Protein AF-A0A8I1UVB6-F1 (afdb_monomer)

Nearest PDB structures (foldseek):
  6sd6-assembly1_C  TM=7.013E-01  e=4.672E-01  Shigella sonnei
  5ecw-assembly1_A  TM=7.467E-01  e=6.398E-01  Shigella flexneri
  7egg-assembly1_F  TM=3.612E-01  e=3.284E+00  Homo sapiens
  7egb-assembly1_F  TM=3.612E-01  e=7.923E+00  Homo sapiens

Sequence (73 aa):
MILVDSDVLIAHLRGIEVAQFLRRYRRSHSGIGLGDYLIAATADTEGVELATLNVKHFPMFEGLQAPFALPAD

Mean predicted aligned error: 8.19 Å

Secondary structure (DSSP, 8-state):
-----HHHHHHHTTTHHHHHHHHHHTTT-TT--HHHHHHHHHHHHHT-PPP-S-GGG-TTSTT---SSPPPP-

Foldseek 3Di:
DPPDDLVVLCVPVVCPLLVVQCVVPCVVQVPADSSLSSLQSSCVVVVHDDADPPVVNCVVDPPDDHPDDDDDD

pLDDT: mean 75.68, std 16.03, range [31.95, 93.0]

Structure (mmCIF, N/CA/C/O backbone):
data_AF-A0A8I1UVB6-F1
#
_entry.id   AF-A0A8I1UVB6-F1
#
loop_
_atom_site.group_PDB
_atom_site.id
_atom_site.type_symbol
_atom_site.label_atom_id
_atom_site.label_alt_id
_atom_site.label_comp_id
_atom_site.label_asym_id
_atom_site.label_entity_id
_atom_site.label_seq_id
_atom_site.pdbx_PDB_ins_code
_atom_site.Cartn_x
_atom_site.Cartn_y
_atom_site.Cartn_z
_atom_site.occupancy
_atom_site.B_iso_or_equiv
_atom_site.auth_seq_id
_atom_site.auth_comp_id
_atom_site.auth_asym_id
_atom_site.auth_atom_id
_atom_site.pdbx_PDB_model_num
ATOM 1 N N . MET A 1 1 ? -7.894 -13.020 9.615 1.00 33.50 1 MET A N 1
ATOM 2 C CA . MET A 1 1 ? -6.593 -12.381 9.338 1.00 33.50 1 MET A CA 1
ATOM 3 C C . MET A 1 1 ? -5.840 -13.297 8.391 1.00 33.50 1 MET A C 1
ATOM 5 O O . MET A 1 1 ? -5.206 -14.239 8.844 1.00 33.50 1 MET A O 1
ATOM 9 N N . ILE A 1 2 ? -6.049 -13.132 7.084 1.00 31.95 2 ILE A N 1
ATOM 10 C CA . ILE A 1 2 ? -5.331 -13.929 6.087 1.00 31.95 2 ILE A CA 1
ATOM 11 C C . ILE A 1 2 ? -3.991 -13.224 5.900 1.00 31.95 2 ILE A C 1
ATOM 13 O O . ILE A 1 2 ? -3.939 -12.120 5.369 1.00 31.95 2 ILE A O 1
ATOM 17 N N . LEU A 1 3 ? -2.931 -13.828 6.429 1.00 35.84 3 LEU A N 1
ATOM 18 C CA . LEU A 1 3 ? -1.562 -13.418 6.157 1.00 35.84 3 LEU A CA 1
ATOM 19 C C . LEU A 1 3 ? -1.254 -13.884 4.726 1.00 35.84 3 LEU A C 1
ATOM 21 O O . LEU A 1 3 ? -0.845 -15.024 4.522 1.00 35.84 3 LEU A O 1
ATOM 25 N N . VAL A 1 4 ? -1.578 -13.059 3.729 1.00 41.19 4 VAL A N 1
ATOM 26 C CA . VAL A 1 4 ? -1.183 -13.339 2.344 1.00 41.19 4 VAL A CA 1
ATOM 27 C C . VAL A 1 4 ? 0.265 -12.888 2.205 1.00 41.19 4 VAL A C 1
ATOM 29 O O . VAL A 1 4 ? 0.560 -11.700 2.317 1.00 41.19 4 VAL A O 1
ATOM 32 N N . ASP A 1 5 ? 1.166 -13.852 2.038 1.00 50.25 5 ASP A N 1
ATOM 33 C CA . ASP A 1 5 ? 2.587 -13.598 1.819 1.00 50.25 5 ASP A CA 1
ATOM 34 C C . ASP A 1 5 ? 2.792 -12.799 0.518 1.00 50.25 5 ASP A C 1
ATOM 36 O O . ASP A 1 5 ? 2.121 -13.044 -0.492 1.00 50.25 5 ASP A O 1
ATOM 40 N N . SER A 1 6 ? 3.724 -11.844 0.538 1.00 43.22 6 SER A N 1
ATOM 41 C CA . SER A 1 6 ? 3.996 -10.928 -0.583 1.00 43.22 6 SER A CA 1
ATOM 42 C C . SER A 1 6 ? 4.407 -11.697 -1.843 1.00 43.22 6 SER A C 1
ATOM 44 O O . SER A 1 6 ? 4.118 -11.276 -2.965 1.00 43.22 6 SER A O 1
ATOM 46 N N . ASP A 1 7 ? 5.023 -12.863 -1.656 1.00 44.50 7 ASP A N 1
ATOM 47 C CA . ASP A 1 7 ? 5.540 -13.706 -2.732 1.00 44.50 7 ASP A CA 1
ATOM 48 C C . ASP A 1 7 ? 4.425 -14.375 -3.553 1.00 44.50 7 ASP A C 1
ATOM 50 O O . ASP A 1 7 ? 4.564 -14.557 -4.766 1.00 44.50 7 ASP A O 1
ATOM 54 N N . VAL A 1 8 ? 3.277 -14.674 -2.933 1.00 47.12 8 VAL A N 1
ATOM 55 C CA . VAL A 1 8 ? 2.104 -15.231 -3.635 1.00 47.12 8 VAL A CA 1
ATOM 56 C C . VAL A 1 8 ? 1.396 -14.143 -4.462 1.00 47.12 8 VAL A C 1
ATOM 58 O O . VAL A 1 8 ? 0.845 -14.429 -5.527 1.00 47.12 8 VAL A O 1
ATOM 61 N N . LEU A 1 9 ? 1.481 -12.879 -4.030 1.00 51.88 9 LEU A N 1
ATOM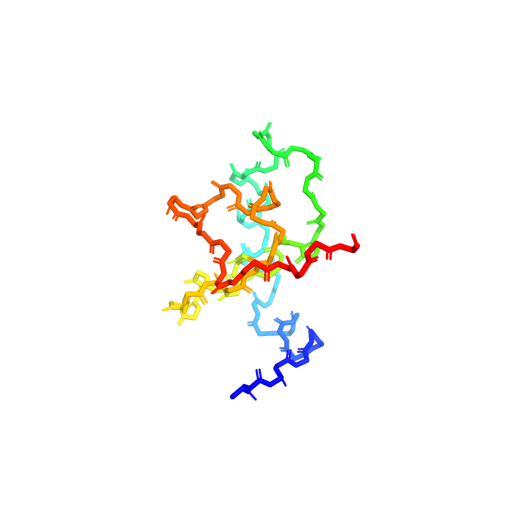 62 C CA . LEU A 1 9 ? 0.851 -11.719 -4.678 1.00 51.88 9 LEU A CA 1
ATOM 63 C C . LEU A 1 9 ? 1.598 -11.237 -5.930 1.00 51.88 9 LEU A C 1
ATOM 65 O O . LEU A 1 9 ? 0.969 -10.845 -6.916 1.00 51.88 9 LEU A O 1
ATOM 69 N N . ILE A 1 10 ? 2.933 -11.332 -5.945 1.00 52.19 10 ILE A N 1
ATOM 70 C CA . ILE A 1 10 ? 3.760 -10.928 -7.100 1.00 52.19 10 ILE A CA 1
ATOM 71 C C . ILE A 1 10 ? 3.480 -11.813 -8.331 1.00 52.19 10 IL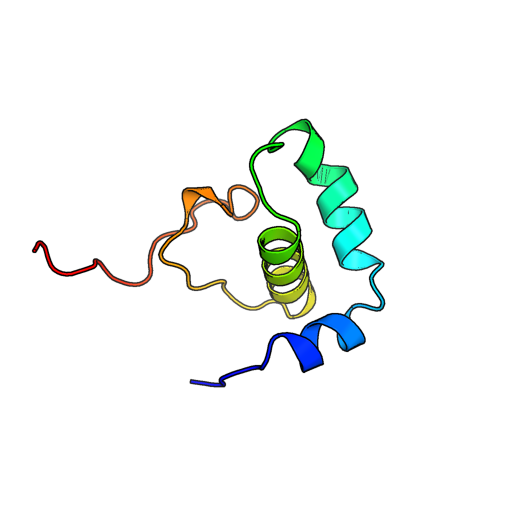E A C 1
ATOM 73 O O . ILE A 1 10 ? 3.511 -11.327 -9.466 1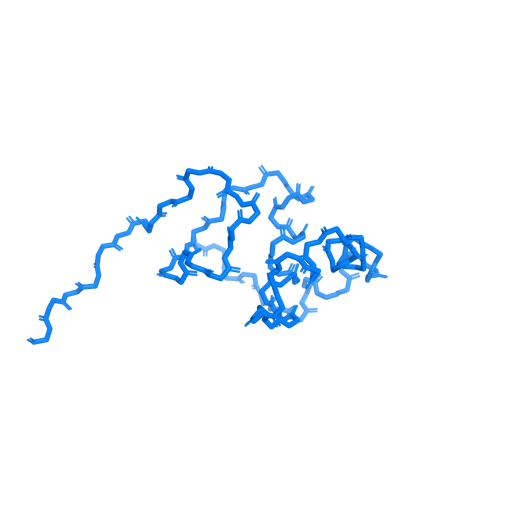.00 52.19 10 ILE A O 1
ATOM 77 N N . ALA A 1 11 ? 3.147 -13.093 -8.133 1.00 49.91 11 ALA A N 1
ATOM 78 C CA . ALA A 1 11 ? 2.836 -14.014 -9.225 1.00 49.91 11 ALA A CA 1
ATOM 79 C C . ALA A 1 11 ? 1.422 -13.817 -9.813 1.00 49.91 11 ALA A C 1
ATOM 81 O O . ALA A 1 11 ? 1.224 -14.050 -11.009 1.00 49.91 11 ALA A O 1
ATOM 82 N N . HIS A 1 12 ? 0.449 -13.370 -9.008 1.00 60.88 12 HIS A N 1
ATOM 83 C CA . HIS A 1 12 ? -0.961 -13.305 -9.414 1.00 60.88 12 HIS A CA 1
ATOM 84 C C . HIS A 1 12 ? -1.245 -12.187 -10.431 1.00 60.88 12 HIS A C 1
ATOM 86 O O . HIS A 1 12 ? -1.909 -12.415 -11.440 1.00 60.88 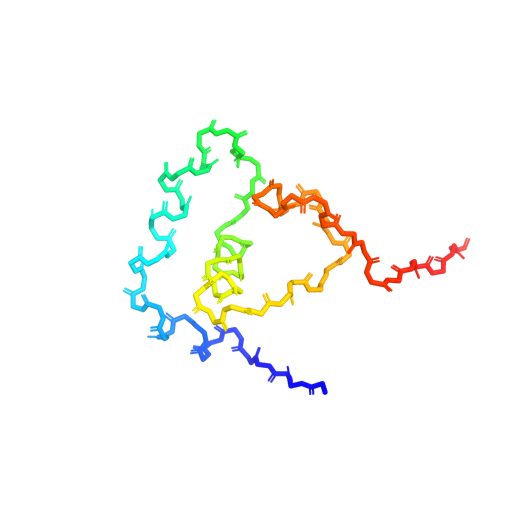12 HIS A O 1
ATOM 92 N N . LEU A 1 13 ? -0.653 -11.002 -10.245 1.00 60.38 13 LEU A N 1
ATOM 93 C CA . LEU A 1 13 ? -0.895 -9.844 -11.122 1.00 60.38 13 LEU A CA 1
ATOM 94 C C . LEU A 1 13 ? -0.174 -9.914 -12.479 1.00 60.38 13 LEU A C 1
ATOM 96 O O . LEU A 1 13 ? -0.329 -9.019 -13.317 1.00 60.38 13 LEU A O 1
ATOM 100 N N . ARG A 1 14 ? 0.694 -10.916 -12.686 1.00 66.06 14 ARG A N 1
ATOM 101 C CA . ARG A 1 14 ? 1.603 -11.027 -13.848 1.00 66.06 14 ARG A CA 1
ATOM 102 C C . ARG A 1 14 ? 2.398 -9.741 -14.164 1.00 66.06 14 ARG A C 1
ATOM 104 O O . ARG A 1 14 ? 2.884 -9.572 -15.278 1.00 66.06 14 ARG A O 1
ATOM 111 N N . GLY A 1 15 ? 2.517 -8.823 -13.200 1.00 63.22 15 GLY A N 1
ATOM 112 C CA . GLY A 1 15 ? 3.174 -7.516 -13.323 1.00 63.22 15 GLY A CA 1
ATOM 113 C C . GLY A 1 15 ? 2.434 -6.444 -14.142 1.00 63.22 15 GLY A C 1
ATOM 114 O O . GLY A 1 15 ? 2.863 -5.290 -14.125 1.00 63.22 15 GLY A O 1
ATOM 115 N N . ILE A 1 16 ? 1.335 -6.768 -14.834 1.00 70.75 16 ILE A N 1
ATOM 116 C CA . ILE A 1 16 ? 0.656 -5.825 -15.744 1.00 70.75 16 ILE A CA 1
ATOM 117 C C . ILE A 1 16 ? -0.110 -4.756 -14.958 1.00 70.75 16 ILE A C 1
ATOM 119 O O . ILE A 1 16 ? 0.069 -3.568 -15.219 1.00 70.75 16 ILE A O 1
ATOM 123 N N . GLU A 1 17 ? -0.909 -5.151 -13.967 1.00 73.06 17 GLU A N 1
ATOM 124 C CA . GLU A 1 17 ? -1.696 -4.205 -13.157 1.00 73.06 17 GLU A CA 1
ATOM 125 C C . GLU A 1 17 ? -0.803 -3.248 -12.361 1.00 73.06 17 GLU A C 1
ATOM 127 O O . GLU A 1 17 ? -1.012 -2.037 -12.328 1.00 73.06 17 GLU A O 1
ATOM 132 N N . VAL A 1 18 ? 0.304 -3.767 -11.834 1.00 71.31 18 VAL A N 1
ATOM 133 C CA . VAL A 1 18 ? 1.337 -2.982 -11.145 1.00 71.31 18 VAL A CA 1
ATOM 134 C C . VAL A 1 18 ? 1.946 -1.941 -12.084 1.00 71.31 18 VAL A C 1
ATOM 136 O O . VAL A 1 18 ? 2.128 -0.783 -11.705 1.00 71.31 18 VAL A O 1
ATOM 139 N N . ALA A 1 19 ? 2.240 -2.322 -13.332 1.00 69.81 19 ALA A N 1
ATOM 140 C CA . ALA A 1 19 ? 2.763 -1.406 -14.339 1.00 69.81 19 ALA A CA 1
ATOM 141 C C . ALA A 1 19 ? 1.741 -0.321 -14.721 1.00 69.81 19 ALA A C 1
ATOM 143 O O . ALA A 1 19 ? 2.129 0.836 -14.921 1.00 69.81 19 ALA A O 1
ATOM 144 N N . GLN A 1 20 ? 0.448 -0.654 -14.780 1.00 77.25 20 GLN A N 1
ATOM 145 C CA . GLN A 1 20 ? -0.625 0.320 -15.000 1.00 77.25 20 GLN A CA 1
ATOM 146 C C . GLN A 1 20 ? -0.732 1.310 -13.835 1.00 77.25 20 GLN A C 1
ATOM 148 O O . GLN A 1 20 ? -0.765 2.523 -14.070 1.00 77.25 20 GLN A O 1
ATOM 153 N N . PHE A 1 21 ? -0.690 0.819 -12.596 1.00 75.94 21 PHE A N 1
ATOM 154 C CA . PHE A 1 21 ? -0.681 1.647 -11.389 1.00 75.94 21 PHE A CA 1
ATOM 155 C C . PHE A 1 21 ? 0.526 2.586 -11.351 1.00 75.94 21 PHE A C 1
ATOM 157 O O . PHE A 1 21 ? 0.373 3.802 -11.205 1.00 75.94 21 PHE A O 1
ATOM 164 N N . LEU A 1 22 ? 1.727 2.054 -11.585 1.00 72.56 22 LEU A N 1
ATOM 165 C CA . LEU A 1 22 ? 2.947 2.851 -11.703 1.00 72.56 22 LEU A CA 1
ATOM 166 C C . LEU A 1 22 ? 2.804 3.918 -12.790 1.00 72.56 22 LEU A C 1
ATOM 168 O O . LEU A 1 22 ? 3.093 5.088 -12.550 1.00 72.56 22 LEU A O 1
ATOM 172 N N . ARG A 1 23 ? 2.325 3.562 -13.985 1.00 75.88 23 ARG A N 1
ATOM 173 C CA . ARG A 1 23 ? 2.132 4.526 -15.077 1.00 75.88 23 ARG A CA 1
ATOM 174 C C . ARG A 1 23 ? 1.132 5.626 -14.705 1.00 75.88 23 ARG A C 1
ATOM 176 O O . ARG A 1 23 ? 1.345 6.777 -15.088 1.00 75.88 23 ARG A O 1
ATOM 183 N N . ARG A 1 24 ? 0.063 5.283 -13.984 1.00 80.06 24 ARG A N 1
ATOM 184 C CA . ARG A 1 24 ? -1.015 6.208 -13.613 1.00 80.06 24 ARG A CA 1
ATOM 185 C C . ARG A 1 24 ? -0.616 7.164 -12.489 1.00 80.06 24 ARG A C 1
ATOM 187 O O . ARG A 1 24 ? -0.952 8.342 -12.568 1.00 80.06 24 ARG A O 1
ATOM 194 N N . TYR A 1 25 ? 0.122 6.690 -11.487 1.00 77.56 25 TYR A N 1
ATOM 195 C CA . TYR A 1 25 ? 0.311 7.429 -10.233 1.00 77.56 25 TYR A CA 1
ATOM 196 C C . TYR A 1 25 ? 1.757 7.853 -9.948 1.00 77.56 25 TYR A C 1
ATOM 198 O O . TYR A 1 25 ? 1.960 8.812 -9.206 1.00 77.56 25 TYR A O 1
ATOM 206 N N . ARG A 1 26 ? 2.772 7.243 -10.578 1.00 73.31 26 ARG A N 1
ATOM 207 C CA . ARG A 1 26 ? 4.191 7.561 -10.303 1.00 73.31 26 ARG A CA 1
ATOM 208 C C . ARG A 1 26 ? 4.564 9.010 -10.597 1.00 73.31 26 ARG A C 1
ATOM 210 O O . ARG A 1 26 ? 5.456 9.549 -9.952 1.00 73.31 26 ARG A O 1
ATOM 217 N N . ARG A 1 27 ? 3.900 9.646 -11.569 1.00 69.25 27 ARG A N 1
ATOM 218 C CA . ARG A 1 27 ? 4.144 11.058 -11.910 1.00 69.25 27 ARG A CA 1
ATOM 219 C C . ARG A 1 27 ? 3.630 12.026 -10.847 1.00 69.25 27 ARG A C 1
ATOM 221 O O . ARG A 1 27 ? 4.259 13.054 -10.642 1.00 69.25 27 ARG A O 1
ATOM 228 N N . SER A 1 28 ? 2.518 11.706 -10.192 1.00 70.00 28 SER A N 1
ATOM 229 C CA . SER A 1 28 ? 1.932 12.520 -9.122 1.00 70.00 28 SER A CA 1
ATOM 230 C C . SER A 1 28 ? 2.432 12.127 -7.729 1.00 70.00 28 SER A C 1
ATOM 232 O O . SER A 1 28 ? 2.323 12.924 -6.805 1.00 70.00 28 SER A O 1
ATOM 234 N N . HIS A 1 29 ? 3.025 10.936 -7.581 1.00 68.81 29 HIS A N 1
AT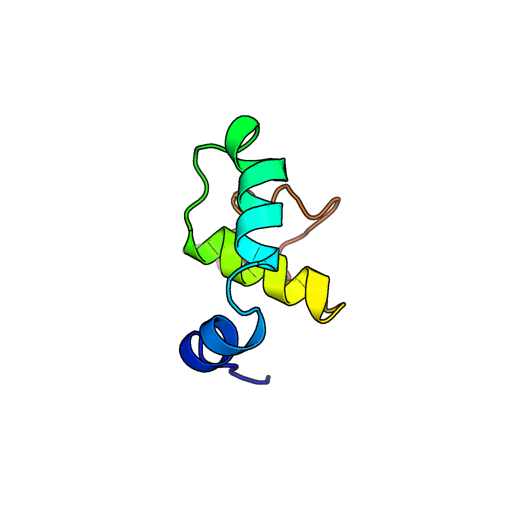OM 235 C CA . HIS A 1 29 ? 3.416 10.373 -6.288 1.00 68.81 29 HIS A CA 1
ATOM 236 C C . HIS A 1 29 ? 4.773 9.655 -6.365 1.00 68.81 29 HIS A C 1
ATOM 238 O O . HIS A 1 29 ? 4.903 8.449 -6.138 1.00 68.81 29 HIS A O 1
ATOM 244 N N . SER A 1 30 ? 5.813 10.414 -6.715 1.00 61.12 30 SER A N 1
ATOM 245 C CA . SER A 1 30 ? 7.165 9.895 -6.967 1.00 61.12 30 SER A CA 1
ATOM 246 C C . SER A 1 30 ? 7.902 9.375 -5.724 1.00 61.12 30 SER A C 1
ATOM 248 O O . SER A 1 30 ? 8.944 8.746 -5.875 1.00 61.12 30 SER A O 1
ATOM 250 N N . GLY A 1 31 ? 7.392 9.640 -4.515 1.00 69.38 31 GLY A N 1
ATOM 251 C CA . GLY A 1 31 ? 7.970 9.178 -3.245 1.00 69.38 31 GLY A CA 1
ATOM 252 C C . GLY A 1 31 ? 7.511 7.788 -2.788 1.00 69.38 31 GLY A C 1
ATOM 253 O O . GLY A 1 31 ? 7.953 7.331 -1.740 1.00 69.38 31 GLY A O 1
ATOM 254 N N . ILE A 1 32 ? 6.624 7.133 -3.542 1.00 79.62 32 ILE A N 1
ATOM 255 C CA . ILE A 1 32 ? 6.051 5.823 -3.202 1.00 79.62 32 ILE A CA 1
ATOM 256 C C . ILE A 1 32 ? 6.935 4.698 -3.758 1.00 79.62 32 ILE A C 1
ATOM 258 O O . ILE A 1 32 ? 7.377 4.760 -4.913 1.00 79.62 32 ILE A O 1
ATOM 262 N N . GLY A 1 33 ? 7.191 3.668 -2.947 1.00 80.06 33 GLY A N 1
ATOM 263 C CA . GLY A 1 33 ? 8.015 2.524 -3.329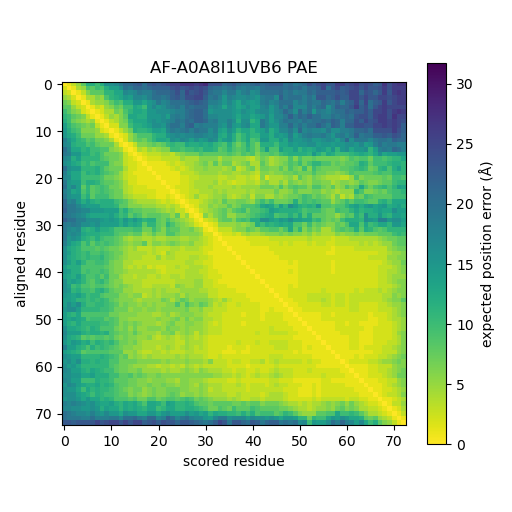 1.00 80.06 33 GLY A CA 1
ATOM 264 C C . GLY A 1 33 ? 7.274 1.530 -4.227 1.00 80.06 33 GLY A C 1
ATOM 265 O O . GLY A 1 33 ? 6.049 1.481 -4.268 1.00 80.06 33 GLY A O 1
ATOM 266 N N . LEU A 1 34 ? 8.020 0.678 -4.938 1.00 80.00 34 LEU A N 1
ATOM 267 C CA . LEU A 1 34 ? 7.431 -0.378 -5.776 1.00 80.00 34 LEU A CA 1
ATOM 268 C C . LEU A 1 34 ? 6.522 -1.329 -4.973 1.00 80.00 34 LEU A C 1
ATOM 270 O O . LEU A 1 34 ? 5.488 -1.749 -5.482 1.00 80.00 34 LEU A O 1
ATOM 274 N N . GLY A 1 35 ? 6.893 -1.638 -3.726 1.00 81.44 35 GLY A N 1
ATOM 275 C CA . GLY A 1 35 ? 6.099 -2.486 -2.830 1.00 81.44 35 GLY A CA 1
ATOM 276 C C . GLY A 1 35 ? 4.716 -1.910 -2.526 1.00 81.44 35 GLY A C 1
ATOM 277 O O . GLY A 1 35 ? 3.727 -2.631 -2.584 1.00 81.44 35 GLY A O 1
ATOM 278 N N . ASP A 1 36 ? 4.619 -0.601 -2.298 1.00 84.88 36 ASP A N 1
ATOM 279 C CA . ASP A 1 36 ? 3.331 0.056 -2.058 1.00 84.88 36 ASP A CA 1
ATOM 280 C C . ASP A 1 36 ? 2.438 -0.013 -3.313 1.00 84.88 36 ASP A C 1
ATOM 282 O O . ASP A 1 36 ? 1.244 -0.291 -3.221 1.00 84.88 36 ASP A O 1
ATOM 286 N N . TYR A 1 37 ? 3.015 0.147 -4.513 1.00 83.12 37 TYR A N 1
ATOM 287 C CA . TYR A 1 37 ? 2.269 -0.022 -5.767 1.00 83.12 37 TYR A CA 1
ATOM 288 C C . TYR A 1 37 ? 1.778 -1.457 -5.985 1.00 83.12 37 TYR A C 1
ATOM 290 O O . TYR A 1 37 ? 0.684 -1.643 -6.513 1.00 83.12 37 TYR A O 1
ATOM 298 N N . LEU A 1 38 ? 2.562 -2.459 -5.580 1.00 84.56 38 LEU A N 1
ATOM 299 C CA . LEU A 1 38 ? 2.162 -3.869 -5.629 1.00 84.56 38 LEU A CA 1
ATOM 300 C C . LEU A 1 38 ? 0.963 -4.142 -4.716 1.00 84.56 38 LEU A C 1
ATOM 302 O O . LEU A 1 38 ? -0.015 -4.756 -5.146 1.00 84.56 38 LEU A O 1
ATOM 306 N N . ILE A 1 39 ? 1.018 -3.643 -3.480 1.00 85.25 39 ILE A N 1
ATOM 307 C CA . ILE A 1 39 ? -0.066 -3.774 -2.500 1.00 85.25 39 ILE A CA 1
ATOM 308 C C . ILE A 1 39 ? -1.330 -3.070 -3.008 1.00 85.25 39 ILE A C 1
ATOM 310 O O . ILE A 1 39 ? -2.409 -3.658 -2.992 1.00 85.25 39 ILE A O 1
ATOM 314 N N . ALA A 1 40 ? -1.195 -1.840 -3.513 1.00 86.25 40 ALA A N 1
ATOM 315 C CA . ALA A 1 40 ? -2.321 -1.070 -4.031 1.00 86.25 40 ALA A CA 1
ATOM 316 C C . ALA A 1 40 ? -2.989 -1.748 -5.236 1.00 86.25 40 ALA A C 1
ATOM 318 O O . ALA A 1 40 ? -4.203 -1.923 -5.240 1.00 86.25 40 ALA A O 1
ATOM 319 N N . ALA A 1 41 ? -2.201 -2.173 -6.229 1.00 85.50 41 ALA A N 1
ATOM 320 C CA . ALA A 1 41 ? -2.724 -2.855 -7.411 1.00 85.50 41 ALA A CA 1
ATOM 321 C C . ALA A 1 41 ? -3.430 -4.170 -7.046 1.00 85.50 41 ALA A C 1
ATOM 323 O O . ALA A 1 41 ? -4.442 -4.512 -7.648 1.00 85.50 41 ALA A O 1
ATOM 324 N N . THR A 1 42 ? -2.923 -4.888 -6.040 1.00 84.81 42 THR A N 1
ATOM 325 C CA . THR A 1 42 ? -3.570 -6.101 -5.528 1.00 84.81 42 THR A CA 1
ATOM 326 C C . THR A 1 42 ? -4.928 -5.781 -4.917 1.00 84.81 42 THR A C 1
ATOM 328 O O . THR A 1 42 ? -5.918 -6.399 -5.292 1.00 84.81 42 THR A O 1
ATOM 331 N N . ALA A 1 43 ? -4.983 -4.820 -3.991 1.00 86.19 43 ALA A N 1
ATOM 332 C CA . ALA A 1 43 ? -6.225 -4.463 -3.312 1.00 86.19 43 ALA A CA 1
ATOM 333 C C . ALA A 1 43 ? -7.307 -4.005 -4.306 1.00 86.19 43 ALA A C 1
ATOM 335 O O . ALA A 1 43 ? -8.455 -4.429 -4.200 1.00 86.19 43 ALA A O 1
ATOM 336 N N . ASP A 1 44 ? -6.911 -3.217 -5.309 1.00 86.81 44 ASP A N 1
ATOM 337 C CA . ASP A 1 44 ? -7.788 -2.773 -6.397 1.00 86.81 44 ASP A CA 1
ATOM 338 C C . ASP A 1 44 ? -8.282 -3.947 -7.264 1.00 86.81 44 ASP A C 1
ATOM 340 O O . ASP A 1 44 ? -9.476 -4.059 -7.529 1.00 86.81 44 ASP A O 1
ATOM 344 N N . THR A 1 45 ? -7.387 -4.870 -7.641 1.00 85.25 45 THR A N 1
ATOM 345 C CA . THR A 1 45 ? -7.726 -6.033 -8.487 1.00 85.25 45 THR A CA 1
ATOM 346 C C . THR A 1 45 ? -8.666 -7.011 -7.783 1.00 85.25 45 THR A C 1
ATOM 348 O O . THR A 1 45 ? -9.617 -7.504 -8.387 1.00 85.25 45 THR A O 1
ATOM 351 N N . GLU A 1 46 ? -8.413 -7.287 -6.504 1.00 83.19 46 GLU A N 1
ATOM 352 C CA . GLU A 1 46 ? -9.220 -8.208 -5.696 1.00 83.19 46 GLU A CA 1
ATOM 353 C C . GLU A 1 46 ? -10.501 -7.549 -5.150 1.00 83.19 46 GLU A C 1
ATOM 355 O O . GLU A 1 46 ? -11.350 -8.227 -4.571 1.00 83.19 46 GLU A O 1
ATOM 360 N N . GLY A 1 47 ? -10.655 -6.229 -5.315 1.00 85.50 47 GLY A N 1
ATOM 361 C CA . GLY A 1 47 ? -11.807 -5.475 -4.818 1.00 85.50 47 GLY A CA 1
ATOM 362 C C . GLY A 1 47 ? -11.918 -5.466 -3.291 1.00 85.50 47 GLY A C 1
ATOM 363 O O . GLY A 1 47 ? -13.026 -5.462 -2.752 1.00 85.50 47 GLY A O 1
ATOM 364 N N . VAL A 1 48 ? -10.782 -5.499 -2.589 1.00 85.69 48 VAL A N 1
ATOM 365 C CA . VAL A 1 48 ? -10.718 -5.533 -1.120 1.00 85.69 48 VAL A CA 1
ATOM 366 C C . VAL A 1 48 ? -10.279 -4.188 -0.551 1.00 85.69 48 VAL A C 1
ATOM 368 O O . VAL A 1 48 ? -9.504 -3.451 -1.158 1.00 85.69 48 VAL A O 1
ATOM 371 N N . GLU A 1 49 ? -10.741 -3.873 0.658 1.00 88.88 49 GLU A N 1
ATOM 372 C CA . GLU A 1 49 ? -10.307 -2.666 1.359 1.00 88.88 49 GLU A CA 1
ATOM 373 C C . GLU A 1 49 ? -8.866 -2.803 1.866 1.00 88.88 49 GLU A C 1
ATOM 375 O O . GLU A 1 49 ? -8.496 -3.780 2.525 1.00 88.88 49 GLU A O 1
ATOM 380 N N . LEU A 1 50 ? -8.046 -1.787 1.589 1.00 87.81 50 LEU A N 1
ATOM 381 C CA . LEU A 1 50 ? -6.677 -1.725 2.078 1.00 87.81 50 LEU A CA 1
ATOM 382 C C . LEU A 1 50 ? -6.650 -1.253 3.538 1.00 87.81 50 LEU A C 1
ATOM 384 O O . LEU A 1 50 ? -6.994 -0.115 3.838 1.00 87.81 50 LEU A O 1
ATOM 388 N N . ALA A 1 51 ? -6.144 -2.090 4.439 1.00 91.62 51 ALA A N 1
ATOM 389 C CA . ALA A 1 51 ? -5.874 -1.716 5.824 1.00 91.62 51 ALA A CA 1
ATOM 390 C C . ALA A 1 51 ? -4.379 -1.408 6.014 1.00 91.62 51 ALA A C 1
ATOM 392 O O . ALA A 1 51 ? -3.531 -2.283 5.846 1.00 91.62 51 ALA A O 1
ATOM 393 N N . THR A 1 52 ? -4.035 -0.168 6.375 1.00 88.81 52 THR A N 1
ATOM 394 C CA . THR A 1 52 ? -2.636 0.257 6.561 1.00 88.81 52 THR A CA 1
ATOM 395 C C . THR A 1 52 ? -2.507 1.401 7.562 1.00 88.81 52 THR A C 1
ATOM 397 O O . THR A 1 52 ? -3.378 2.261 7.654 1.00 88.81 52 THR A O 1
ATOM 400 N N . LEU A 1 53 ? -1.389 1.446 8.288 1.00 91.06 53 LEU A N 1
ATOM 401 C CA . LEU A 1 53 ? -1.014 2.600 9.115 1.00 91.06 53 LEU A CA 1
ATOM 402 C C . LEU A 1 53 ? -0.246 3.664 8.314 1.00 91.06 53 LEU A C 1
ATOM 404 O O . LEU A 1 53 ? -0.190 4.826 8.706 1.00 91.06 53 LEU A O 1
ATOM 408 N N . ASN A 1 54 ? 0.310 3.295 7.158 1.00 90.06 54 ASN A N 1
ATOM 409 C CA . ASN A 1 54 ? 1.084 4.185 6.294 1.00 90.06 54 ASN A CA 1
ATOM 410 C C . ASN A 1 54 ? 0.199 4.850 5.231 1.00 90.06 54 ASN A C 1
ATOM 412 O O . ASN A 1 54 ? 0.547 4.858 4.055 1.00 90.06 54 ASN A O 1
ATOM 416 N N . VAL A 1 55 ? -0.939 5.424 5.633 1.00 91.25 55 VAL A N 1
ATOM 417 C CA . VAL A 1 55 ? -1.963 5.997 4.729 1.00 91.25 55 VAL A CA 1
ATOM 418 C C . VAL A 1 55 ? -1.365 6.931 3.667 1.00 91.25 55 VAL A C 1
ATOM 420 O O . VAL A 1 55 ? -1.737 6.877 2.499 1.00 91.25 55 VAL A O 1
ATOM 423 N N . LYS A 1 56 ? -0.356 7.729 4.038 1.00 88.88 56 LYS A N 1
ATOM 424 C CA . LYS A 1 56 ? 0.354 8.649 3.131 1.00 88.88 56 LYS A CA 1
ATOM 425 C C . LYS A 1 56 ? 1.034 7.977 1.922 1.00 88.88 56 LYS A C 1
ATOM 427 O O . LYS A 1 56 ? 1.330 8.666 0.952 1.00 88.88 56 LYS A O 1
ATOM 432 N N . HIS A 1 57 ? 1.316 6.672 1.974 1.00 87.94 57 HIS A N 1
ATOM 433 C CA . HIS A 1 57 ? 1.893 5.913 0.854 1.00 87.94 57 HIS A CA 1
ATOM 434 C C . HIS A 1 57 ? 0.834 5.422 -0.134 1.00 87.94 57 HIS A C 1
ATOM 436 O O . HIS A 1 57 ? 1.186 4.913 -1.193 1.00 87.94 57 HIS A O 1
ATOM 442 N N . PHE A 1 58 ? -0.449 5.591 0.187 1.00 89.12 58 PHE A N 1
ATOM 443 C CA . PHE A 1 58 ? -1.561 5.054 -0.586 1.00 89.12 58 PHE A CA 1
ATOM 444 C C . PHE A 1 58 ? -2.569 6.135 -1.033 1.00 89.12 58 PHE A C 1
ATOM 446 O O . PHE A 1 58 ? -3.776 5.943 -0.901 1.00 89.12 58 PHE A O 1
ATOM 453 N N . PRO A 1 59 ? -2.113 7.271 -1.603 1.00 88.31 59 PRO A N 1
ATOM 454 C CA . PRO A 1 59 ? -2.978 8.395 -1.984 1.00 88.31 59 PRO A CA 1
ATOM 455 C C . PRO A 1 59 ? -3.941 8.075 -3.140 1.00 88.31 59 PRO A C 1
ATOM 457 O O . PRO A 1 59 ? -4.827 8.866 -3.442 1.00 88.31 59 PRO A O 1
ATOM 460 N N . MET A 1 60 ? -3.765 6.930 -3.803 1.00 87.25 60 MET A N 1
ATOM 461 C CA . MET A 1 60 ? -4.679 6.394 -4.816 1.00 87.25 60 MET A CA 1
ATOM 462 C C . MET A 1 60 ? -6.039 5.959 -4.250 1.00 87.25 60 MET A C 1
ATOM 464 O O . MET A 1 60 ? -6.992 5.879 -5.021 1.00 87.25 60 MET A O 1
ATOM 468 N N . PHE A 1 61 ? -6.136 5.685 -2.944 1.00 89.81 61 PHE A N 1
ATOM 469 C CA . PHE A 1 61 ? -7.383 5.306 -2.284 1.00 89.81 61 PHE A CA 1
ATOM 470 C C . PHE A 1 61 ? -7.985 6.529 -1.594 1.00 89.81 61 PHE A C 1
ATOM 472 O O . PHE A 1 61 ? -7.509 6.981 -0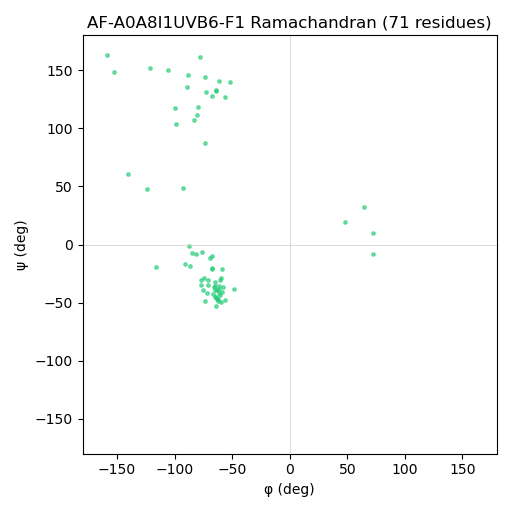.550 1.00 89.81 61 PHE A O 1
ATOM 479 N N . GLU A 1 62 ? -9.025 7.088 -2.205 1.00 90.00 62 GLU A N 1
ATOM 480 C CA . GLU A 1 62 ? -9.710 8.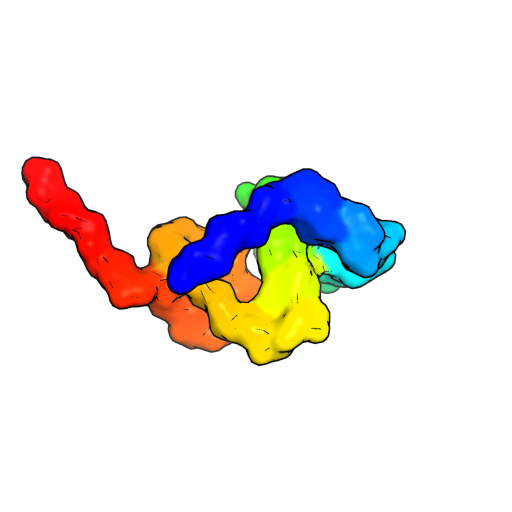260 -1.671 1.00 90.00 62 GLU A CA 1
ATOM 481 C C . GLU A 1 62 ? -10.364 7.939 -0.320 1.00 90.00 62 GLU A C 1
ATOM 483 O O . GLU A 1 62 ? -11.030 6.921 -0.157 1.00 90.00 62 GLU A O 1
ATOM 488 N N . GLY A 1 63 ? -10.148 8.809 0.670 1.00 90.81 63 GLY A N 1
ATOM 489 C CA . GLY A 1 63 ? -10.732 8.647 2.002 1.00 90.81 63 GLY A CA 1
ATOM 490 C C . GLY A 1 63 ? -10.127 7.524 2.850 1.00 90.81 63 GLY A C 1
ATOM 491 O O . GLY A 1 63 ? -10.674 7.232 3.910 1.00 90.81 63 GLY A O 1
ATOM 492 N N . LEU A 1 64 ? -9.009 6.918 2.432 1.00 92.44 64 LEU A N 1
ATOM 493 C CA . LEU A 1 64 ? -8.327 5.877 3.201 1.00 92.44 64 LEU A CA 1
ATOM 494 C C . LEU A 1 64 ? -7.969 6.371 4.612 1.00 92.44 64 LEU A C 1
ATOM 496 O O . LEU A 1 64 ? -7.309 7.398 4.776 1.00 92.44 64 LEU A O 1
ATOM 500 N N . GLN A 1 65 ? -8.375 5.612 5.630 1.00 93.00 65 GLN A N 1
ATOM 501 C CA . GLN A 1 65 ? -8.053 5.886 7.029 1.00 93.00 65 GLN A CA 1
ATOM 502 C C . GLN A 1 65 ? -7.300 4.719 7.656 1.00 93.00 65 GLN A C 1
ATOM 504 O O . GLN A 1 65 ? -7.463 3.563 7.265 1.00 93.00 65 GLN A O 1
ATOM 509 N N . ALA A 1 66 ? -6.470 5.034 8.650 1.00 91.56 66 ALA A N 1
ATOM 510 C CA . ALA A 1 66 ? -5.814 4.008 9.437 1.00 91.56 66 ALA A CA 1
ATOM 511 C C . ALA A 1 66 ? -6.879 3.206 10.209 1.00 91.56 66 ALA A C 1
ATOM 513 O O . ALA A 1 66 ? -7.744 3.811 10.844 1.00 91.56 66 ALA A O 1
ATOM 514 N N . PRO A 1 67 ? -6.817 1.864 10.198 1.00 91.00 67 PRO A N 1
ATOM 515 C CA . PRO A 1 67 ? -7.816 1.025 10.862 1.00 91.00 67 PRO A CA 1
ATOM 516 C C . PRO A 1 67 ? -7.785 1.155 12.394 1.00 91.00 67 PRO A C 1
ATOM 518 O O . PRO A 1 67 ? -8.749 0.804 13.069 1.00 91.00 67 PRO A O 1
ATOM 521 N N . PHE A 1 68 ? -6.671 1.633 12.950 1.00 90.94 68 PHE A N 1
ATOM 522 C CA . PHE A 1 68 ? -6.480 1.909 14.370 1.00 90.94 68 PHE A CA 1
ATOM 523 C C . PHE A 1 68 ? -5.326 2.902 14.563 1.00 90.94 68 PHE A C 1
ATOM 525 O O . PHE A 1 68 ? -4.506 3.104 13.665 1.00 90.94 68 PHE A O 1
ATOM 532 N N . ALA A 1 69 ? -5.254 3.514 15.746 1.00 87.88 69 ALA A N 1
ATOM 533 C CA . ALA A 1 69 ? -4.123 4.342 16.153 1.00 87.88 69 ALA A CA 1
ATOM 534 C C . ALA A 1 69 ? -3.047 3.485 16.834 1.00 87.88 69 ALA A C 1
ATOM 536 O O . ALA A 1 69 ? -3.366 2.533 17.549 1.00 87.88 69 ALA A O 1
ATOM 537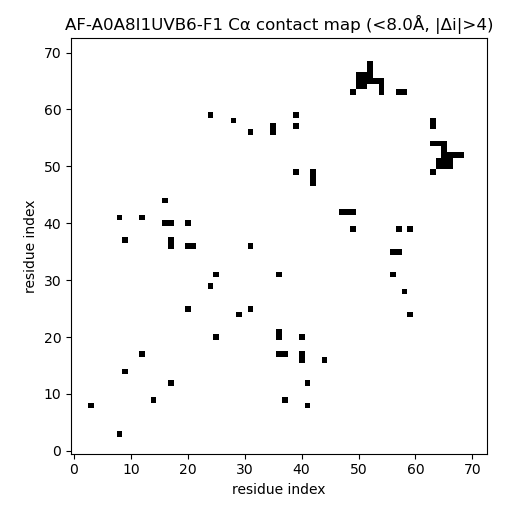 N N . LEU A 1 70 ? -1.776 3.838 16.637 1.00 83.19 70 LEU A N 1
ATOM 538 C CA . LEU A 1 70 ? -0.704 3.293 17.465 1.00 83.19 70 LEU A CA 1
ATOM 539 C C . LEU A 1 70 ? -0.771 3.935 18.859 1.00 83.19 70 LEU A C 1
ATOM 541 O O . LEU A 1 70 ? -1.109 5.120 18.954 1.00 83.19 70 LEU A O 1
ATOM 545 N N . PRO A 1 71 ? -0.470 3.183 19.933 1.00 87.12 71 PRO A N 1
ATOM 546 C CA . PRO A 1 71 ? -0.278 3.772 21.252 1.00 87.12 71 PRO A CA 1
ATOM 547 C C . PRO A 1 71 ? 0.738 4.916 21.168 1.00 87.12 71 PRO A C 1
ATOM 549 O O . PRO A 1 71 ? 1.720 4.809 20.436 1.00 87.12 71 PRO A O 1
ATOM 552 N N . ALA A 1 72 ? 0.490 6.008 21.893 1.00 79.38 72 ALA A N 1
ATOM 553 C CA . ALA A 1 72 ? 1.541 6.986 22.134 1.00 79.38 72 ALA A CA 1
ATOM 554 C C . ALA A 1 72 ? 2.591 6.328 23.040 1.00 79.38 72 ALA A C 1
ATOM 556 O O . ALA A 1 72 ? 2.213 5.748 24.061 1.00 79.38 72 ALA A O 1
ATOM 557 N N . ASP A 1 73 ? 3.856 6.386 22.625 1.00 70.31 73 ASP A N 1
ATOM 558 C CA . ASP A 1 73 ? 5.001 5.938 23.428 1.00 70.31 73 ASP A CA 1
ATOM 559 C C . ASP A 1 73 ? 5.137 6.747 24.731 1.00 70.31 73 ASP A C 1
ATOM 561 O O . ASP A 1 73 ? 4.869 7.975 24.708 1.00 70.31 73 ASP A O 1
#

Radius of gyration: 12.86 Å; Cα contacts (8 Å, |Δi|>4): 46; chains: 1; bounding box: 20×28×39 Å

Solvent-accessible surface area (backbone atoms only — not comparable to full-atom values): 4765 Å² total; per-residue (Å²): 135,84,84,75,57,70,75,67,55,60,64,71,55,72,54,52,52,35,51,50,48,45,70,72,40,39,86,85,43,72,90,53,53,71,67,50,43,46,53,50,38,47,28,62,72,72,71,47,88,77,79,42,83,62,47,88,62,46,77,87,48,82,87,68,58,52,85,64,82,77,80,83,130